Protein AF-A0A7Z9HFP0-F1 (afdb_monomer_lite)

Sequence (63 aa):
MSLDHDDETIYADFNADAYNDLIEYQFSNIVKLMSGLVMGDSLQEKVLKELSANLAALMVVEN

Radius of gyration: 18.9 Å; chains: 1; bounding box: 42×36×45 Å

Secondary structure (DSSP, 8-state):
------TTS-S----HHHHHHHHHHHHHHHHHHHHTS---HHHHHHHHHHHHHHHHHHSPPP-

pLDDT: mean 84.46, std 15.1, range [45.0, 96.38]

Structure (mmCIF, N/CA/C/O backbone):
data_AF-A0A7Z9HFP0-F1
#
_entry.id   AF-A0A7Z9HFP0-F1
#
loop_
_atom_site.group_PDB
_atom_site.id
_atom_site.type_symbol
_atom_site.label_atom_id
_atom_site.label_alt_id
_atom_site.label_comp_id
_atom_site.label_asym_id
_a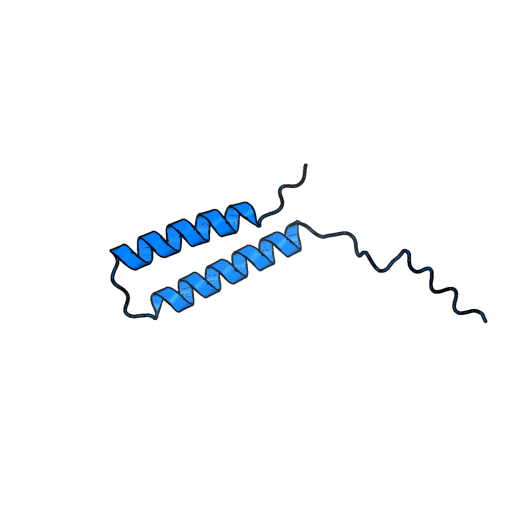tom_site.label_entity_id
_atom_site.label_seq_id
_atom_site.pdbx_PDB_ins_code
_atom_site.Cartn_x
_atom_site.Cartn_y
_atom_site.Cartn_z
_atom_site.occupancy
_atom_site.B_iso_or_equiv
_atom_site.auth_seq_id
_atom_site.auth_comp_id
_atom_site.auth_asym_id
_atom_site.auth_atom_id
_atom_site.pdbx_PDB_model_num
ATOM 1 N N . MET A 1 1 ? 29.615 -25.872 -29.390 1.00 45.00 1 MET A N 1
ATOM 2 C CA . MET A 1 1 ? 28.764 -24.670 -29.310 1.00 45.00 1 MET A CA 1
ATOM 3 C C . MET A 1 1 ? 29.048 -24.036 -27.965 1.00 45.00 1 MET A C 1
ATOM 5 O O . MET A 1 1 ? 28.790 -24.692 -26.964 1.00 45.00 1 MET A O 1
ATOM 9 N N . SER A 1 2 ? 29.695 -22.866 -27.959 1.00 53.94 2 SER A N 1
ATOM 10 C CA . SER A 1 2 ? 29.789 -22.029 -26.757 1.00 53.94 2 SER A CA 1
ATOM 11 C C . SER A 1 2 ? 28.381 -21.534 -26.462 1.00 53.94 2 SER A C 1
ATOM 13 O O . SER A 1 2 ? 27.707 -21.068 -27.380 1.00 53.94 2 SER A O 1
ATOM 15 N N . LEU A 1 3 ? 27.916 -21.711 -25.231 1.00 55.09 3 LEU A N 1
ATOM 16 C CA . LEU A 1 3 ? 26.759 -20.980 -24.740 1.00 55.09 3 LEU A CA 1
ATOM 17 C C . LEU A 1 3 ? 27.288 -19.603 -24.338 1.00 55.09 3 LEU A C 1
ATOM 19 O O . LEU A 1 3 ? 27.534 -19.365 -23.160 1.00 55.09 3 LEU A O 1
ATOM 23 N N . ASP A 1 4 ? 27.514 -18.740 -25.330 1.00 56.72 4 ASP A N 1
ATOM 24 C CA . ASP A 1 4 ? 27.629 -17.299 -25.099 1.00 56.72 4 ASP A CA 1
ATOM 25 C C . ASP A 1 4 ? 26.221 -16.833 -24.735 1.00 56.72 4 ASP A C 1
ATOM 27 O O . ASP A 1 4 ? 25.426 -16.397 -25.566 1.00 56.72 4 ASP A O 1
ATOM 31 N N . HIS A 1 5 ? 25.853 -17.095 -23.484 1.00 56.78 5 HIS A N 1
ATOM 32 C CA . HIS A 1 5 ? 24.730 -16.432 -22.868 1.00 56.78 5 HIS A CA 1
ATOM 33 C C . HIS A 1 5 ? 25.271 -15.058 -22.498 1.00 56.78 5 HIS A C 1
ATOM 35 O O . HIS A 1 5 ? 25.905 -14.893 -21.461 1.00 56.78 5 HIS A O 1
ATOM 41 N N . ASP A 1 6 ? 25.109 -14.109 -23.417 1.00 56.56 6 ASP A N 1
ATOM 42 C CA . ASP A 1 6 ? 25.355 -12.702 -23.150 1.00 56.56 6 ASP A CA 1
ATOM 43 C C . ASP A 1 6 ? 24.542 -12.327 -21.904 1.00 56.56 6 ASP A C 1
ATOM 45 O O . ASP A 1 6 ? 23.306 -12.287 -21.931 1.00 56.56 6 ASP A O 1
ATOM 49 N N . ASP A 1 7 ? 25.250 -12.073 -20.802 1.00 54.88 7 ASP A N 1
ATOM 50 C CA . ASP A 1 7 ? 24.749 -11.625 -19.493 1.00 54.88 7 ASP A CA 1
ATOM 51 C C . ASP A 1 7 ? 24.036 -10.247 -19.556 1.00 54.88 7 ASP A C 1
ATOM 53 O O . ASP A 1 7 ? 23.829 -9.585 -18.541 1.00 54.88 7 ASP A O 1
ATOM 57 N N . GLU A 1 8 ? 2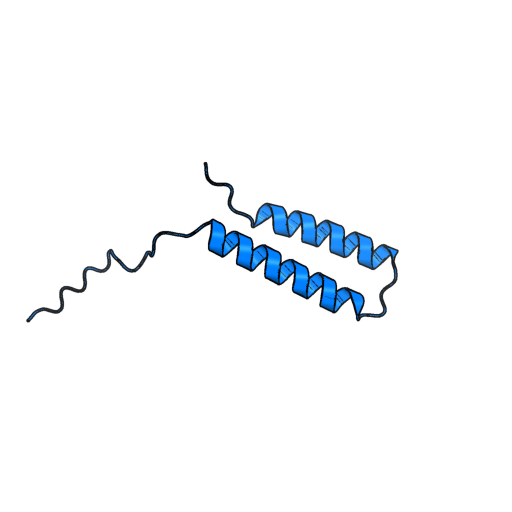3.646 -9.786 -20.747 1.00 54.91 8 GLU A N 1
ATOM 58 C CA . GLU A 1 8 ? 23.156 -8.435 -21.027 1.00 54.91 8 GLU A CA 1
ATOM 59 C C . GLU A 1 8 ? 21.629 -8.367 -21.233 1.00 54.91 8 GLU A C 1
ATOM 61 O O . GLU A 1 8 ? 21.067 -7.283 -21.340 1.00 54.91 8 GLU A O 1
ATOM 66 N N . THR A 1 9 ? 20.921 -9.505 -21.230 1.00 56.25 9 THR A N 1
ATOM 67 C CA . THR A 1 9 ? 19.467 -9.563 -21.527 1.00 56.25 9 THR A CA 1
ATOM 68 C C . THR A 1 9 ? 18.567 -9.955 -20.349 1.00 56.25 9 THR A C 1
ATOM 70 O O . THR A 1 9 ? 17.360 -10.111 -20.520 1.00 56.25 9 THR A O 1
ATOM 73 N N . ILE A 1 10 ? 19.107 -10.087 -19.131 1.00 58.22 10 ILE A N 1
ATOM 74 C CA . ILE A 1 10 ? 18.306 -10.423 -17.932 1.00 58.22 10 ILE A CA 1
ATOM 75 C C . ILE A 1 10 ? 17.561 -9.209 -17.345 1.00 58.22 10 ILE A C 1
ATOM 77 O O . ILE A 1 10 ? 16.628 -9.381 -16.558 1.00 58.22 10 ILE A O 1
ATOM 81 N N . TYR A 1 11 ? 17.891 -7.984 -17.757 1.00 55.81 11 TYR A N 1
ATOM 82 C CA . TYR A 1 11 ? 17.074 -6.817 -17.430 1.00 55.81 11 TYR A CA 1
ATOM 83 C C . TYR A 1 11 ? 15.935 -6.714 -18.441 1.00 55.81 11 TYR A C 1
ATOM 85 O O . TYR A 1 11 ? 16.043 -6.026 -19.450 1.00 55.81 11 TYR A O 1
ATOM 93 N N . ALA A 1 12 ? 14.852 -7.448 -18.181 1.00 63.66 12 ALA A N 1
ATOM 94 C CA . ALA A 1 12 ? 13.580 -7.206 -18.847 1.00 63.66 12 ALA A CA 1
ATOM 95 C C . ALA A 1 12 ? 13.241 -5.709 -18.752 1.00 63.66 12 ALA A C 1
ATOM 97 O O . ALA A 1 12 ? 13.370 -5.131 -17.669 1.00 63.66 12 ALA A O 1
ATOM 98 N N . ASP A 1 13 ? 12.819 -5.106 -19.868 1.00 80.31 13 ASP A N 1
ATOM 99 C CA . ASP A 1 13 ? 12.320 -3.730 -19.902 1.00 80.31 13 ASP A CA 1
ATOM 100 C C . ASP A 1 13 ? 11.307 -3.546 -18.768 1.00 80.31 13 ASP A C 1
ATOM 102 O O . ASP A 1 13 ? 10.278 -4.227 -18.707 1.00 80.31 13 ASP A O 1
ATOM 106 N N . PHE A 1 14 ? 11.642 -2.683 -17.808 1.00 84.94 14 PHE A N 1
ATOM 107 C CA . PHE A 1 14 ? 10.793 -2.449 -16.651 1.00 84.94 14 PHE A CA 1
ATOM 108 C C . PHE A 1 14 ? 9.448 -1.888 -17.122 1.00 84.94 14 PHE A C 1
ATOM 110 O O . PHE A 1 14 ? 9.384 -0.796 -17.682 1.00 84.94 14 PHE A O 1
ATOM 117 N N . ASN A 1 15 ? 8.372 -2.640 -16.886 1.00 89.94 15 ASN A N 1
ATOM 118 C CA . ASN A 1 15 ? 7.018 -2.217 -17.214 1.00 89.94 15 ASN A CA 1
ATOM 119 C C . ASN A 1 15 ? 6.418 -1.456 -16.020 1.00 89.94 15 ASN A C 1
ATOM 121 O O . ASN A 1 15 ? 5.983 -2.071 -15.040 1.00 89.94 15 ASN A O 1
ATOM 125 N N . ALA A 1 16 ? 6.419 -0.124 -16.111 1.00 91.19 16 ALA A N 1
ATOM 126 C CA . ALA A 1 16 ? 5.907 0.764 -15.071 1.00 91.19 16 ALA A CA 1
ATOM 127 C C . ALA A 1 16 ? 4.404 0.570 -14.820 1.00 91.19 16 ALA A C 1
ATOM 129 O O . ALA A 1 16 ? 3.990 0.542 -13.661 1.00 91.19 16 ALA A O 1
ATOM 130 N N . ASP A 1 17 ? 3.611 0.346 -15.872 1.00 92.38 17 ASP A N 1
ATOM 131 C CA . ASP A 1 17 ? 2.171 0.092 -15.758 1.00 92.38 17 ASP A CA 1
ATOM 132 C C . ASP A 1 17 ? 1.899 -1.186 -14.958 1.00 92.38 17 ASP A C 1
ATOM 134 O O . ASP A 1 17 ? 1.181 -1.163 -13.961 1.00 92.38 17 ASP A O 1
ATOM 138 N N . ALA A 1 18 ? 2.549 -2.296 -15.324 1.00 92.88 18 ALA A N 1
ATOM 139 C CA . ALA A 1 18 ? 2.381 -3.573 -14.630 1.00 92.88 18 ALA A CA 1
ATOM 140 C C . ALA A 1 18 ? 2.837 -3.505 -13.163 1.00 92.88 18 ALA A C 1
ATOM 142 O O . ALA A 1 18 ? 2.265 -4.168 -12.292 1.00 92.88 18 ALA A O 1
ATOM 143 N N . TYR A 1 19 ? 3.872 -2.711 -12.879 1.00 93.19 19 TYR A N 1
ATOM 144 C CA . TYR A 1 19 ? 4.324 -2.455 -11.518 1.00 93.19 19 TYR A CA 1
ATOM 145 C C . TYR A 1 19 ? 3.292 -1.640 -10.723 1.00 93.19 19 TYR A C 1
ATOM 147 O O . TYR A 1 19 ? 2.923 -2.042 -9.617 1.00 93.19 19 TYR A O 1
ATOM 155 N N . ASN A 1 20 ? 2.792 -0.538 -11.285 1.00 94.56 20 ASN A N 1
ATOM 156 C CA . ASN A 1 20 ? 1.796 0.317 -10.641 1.00 94.56 20 ASN A CA 1
ATOM 157 C C . ASN A 1 20 ? 0.479 -0.439 -10.392 1.00 94.56 20 ASN A C 1
ATOM 159 O O . ASN A 1 20 ? -0.031 -0.403 -9.271 1.00 94.56 20 ASN A O 1
ATOM 163 N N . ASP A 1 21 ? -0.002 -1.220 -11.364 1.00 95.50 21 ASP A N 1
ATOM 164 C CA . ASP A 1 21 ? -1.189 -2.077 -11.234 1.00 95.50 21 ASP A CA 1
ATOM 165 C C . ASP A 1 21 ? -1.054 -3.074 -10.073 1.00 95.50 21 ASP A C 1
ATOM 167 O O . ASP A 1 21 ? -1.971 -3.255 -9.262 1.00 95.50 21 ASP A O 1
ATOM 171 N N . LEU A 1 22 ? 0.108 -3.730 -9.963 1.00 95.38 22 LEU A N 1
ATOM 172 C CA . LEU A 1 22 ? 0.386 -4.655 -8.866 1.00 95.38 22 LEU A CA 1
ATOM 173 C C . LEU A 1 22 ? 0.334 -3.930 -7.517 1.00 95.38 22 LEU A C 1
ATOM 175 O O . LEU A 1 22 ? -0.253 -4.440 -6.561 1.00 95.38 22 LEU A O 1
ATOM 179 N N . ILE A 1 23 ? 0.942 -2.752 -7.438 1.00 94.62 23 ILE A N 1
ATOM 180 C CA . ILE A 1 23 ? 1.014 -1.938 -6.228 1.00 94.62 23 ILE A CA 1
ATOM 181 C C . ILE A 1 23 ? -0.385 -1.465 -5.785 1.00 94.62 23 ILE A C 1
ATOM 183 O O . ILE A 1 23 ? -0.741 -1.630 -4.611 1.00 94.62 23 ILE A O 1
ATOM 187 N N . GLU A 1 24 ? -1.233 -1.001 -6.705 1.00 95.62 24 GLU A N 1
ATOM 188 C CA . GLU A 1 24 ? -2.634 -0.656 -6.421 1.00 95.62 24 GLU A CA 1
ATOM 189 C C . GLU A 1 24 ? -3.455 -1.868 -5.959 1.00 95.62 24 GLU A C 1
ATOM 191 O O . GLU A 1 24 ? -4.219 -1.792 -4.985 1.00 95.62 24 GLU A O 1
ATOM 196 N N . TYR A 1 25 ? -3.272 -3.021 -6.608 1.00 96.38 25 TYR A N 1
ATOM 197 C CA . TYR A 1 25 ? -3.952 -4.255 -6.226 1.00 96.38 25 TYR A CA 1
ATOM 198 C C . TYR A 1 25 ? -3.595 -4.688 -4.796 1.00 96.38 25 TYR A C 1
ATOM 200 O O . TYR A 1 25 ? -4.480 -5.067 -4.018 1.00 96.38 25 TYR A O 1
ATOM 208 N N . GLN A 1 26 ? -2.317 -4.592 -4.410 1.00 94.62 26 GLN A N 1
ATOM 209 C CA . GLN A 1 26 ? -1.887 -4.885 -3.039 1.00 94.62 26 GLN A CA 1
ATOM 210 C C . GLN A 1 26 ? -2.517 -3.923 -2.028 1.00 94.62 26 GLN A C 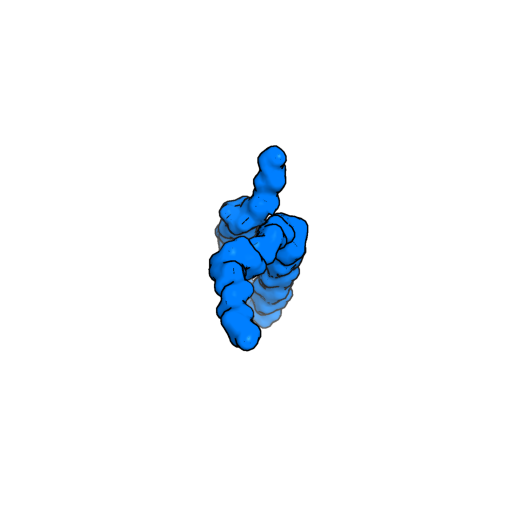1
ATOM 212 O O . GLN A 1 26 ? -3.012 -4.370 -0.990 1.00 94.62 26 GLN A O 1
ATOM 217 N N . PHE A 1 27 ? -2.580 -2.627 -2.341 1.00 94.94 27 PHE A N 1
ATOM 218 C CA . PHE A 1 27 ? -3.252 -1.653 -1.482 1.00 94.94 27 PHE A CA 1
ATOM 219 C C . PHE A 1 27 ? -4.734 -1.998 -1.277 1.00 94.94 27 PHE A C 1
ATOM 221 O O . PHE A 1 27 ? -5.205 -2.039 -0.139 1.00 94.94 27 PHE A O 1
ATOM 228 N N . SER A 1 28 ? -5.456 -2.354 -2.346 1.00 95.25 28 SER A N 1
ATOM 229 C CA . SER A 1 28 ? -6.857 -2.793 -2.257 1.00 95.25 28 SER A CA 1
ATOM 230 C C . SER A 1 28 ? -7.034 -3.992 -1.318 1.00 95.25 28 SER A C 1
ATOM 232 O O . SER A 1 28 ? -7.961 -4.020 -0.502 1.00 95.25 28 SER A O 1
ATOM 234 N N . ASN A 1 29 ? -6.131 -4.974 -1.382 1.00 95.75 29 ASN A N 1
ATOM 235 C CA . ASN A 1 29 ? -6.175 -6.140 -0.499 1.00 95.75 29 ASN A CA 1
ATOM 236 C C . ASN A 1 29 ? -5.944 -5.763 0.967 1.00 95.75 29 ASN A C 1
ATOM 238 O O . ASN A 1 29 ? -6.648 -6.275 1.837 1.00 95.75 29 ASN A O 1
ATOM 242 N N . ILE A 1 30 ? -5.023 -4.838 1.250 1.00 93.25 30 ILE A N 1
ATOM 243 C CA . ILE A 1 30 ? -4.783 -4.344 2.612 1.00 93.25 30 ILE A CA 1
ATOM 244 C C . ILE A 1 30 ? -6.030 -3.641 3.157 1.00 93.25 30 ILE A C 1
ATOM 246 O O . ILE A 1 30 ? -6.458 -3.946 4.270 1.00 93.25 30 ILE A O 1
ATOM 250 N N . VAL A 1 31 ? -6.668 -2.769 2.369 1.00 92.88 31 VAL A N 1
ATOM 251 C CA . VAL A 1 31 ? -7.913 -2.086 2.770 1.00 92.88 31 VAL A CA 1
ATOM 252 C C . VAL A 1 31 ? -9.018 -3.098 3.088 1.00 92.88 31 VAL A C 1
ATOM 254 O O . VAL A 1 31 ? -9.681 -2.983 4.121 1.00 92.88 31 VAL A O 1
ATOM 257 N N . LYS A 1 32 ? -9.189 -4.131 2.249 1.00 94.38 32 LYS A N 1
ATOM 258 C CA . LYS A 1 32 ? -10.158 -5.213 2.494 1.00 94.38 32 LYS A CA 1
ATOM 259 C C . LYS A 1 32 ? -9.855 -5.962 3.791 1.00 94.38 32 LYS A C 1
ATOM 261 O O . LYS A 1 32 ? -10.764 -6.161 4.593 1.00 94.38 32 LYS A O 1
ATOM 266 N N . LEU A 1 33 ? -8.597 -6.339 4.026 1.00 93.00 33 LEU A N 1
ATOM 267 C CA . LEU A 1 33 ? -8.190 -7.025 5.255 1.00 93.00 33 LEU A CA 1
ATOM 268 C C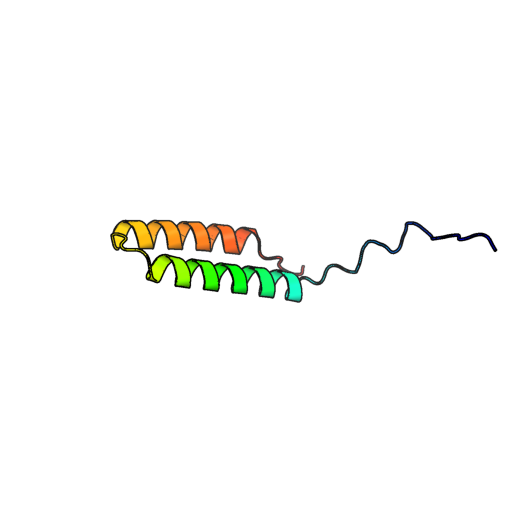 . LEU A 1 33 ? -8.451 -6.158 6.491 1.00 93.00 33 LEU A C 1
ATOM 270 O O . LEU A 1 33 ? -9.045 -6.642 7.450 1.00 93.00 33 LEU A O 1
ATOM 274 N N . MET A 1 34 ? -8.090 -4.873 6.445 1.00 90.62 34 MET A N 1
ATOM 275 C CA . MET A 1 34 ? -8.334 -3.925 7.535 1.00 90.62 34 MET A CA 1
ATOM 276 C C . MET A 1 34 ? -9.819 -3.758 7.849 1.00 90.62 34 MET A C 1
ATOM 278 O O . MET A 1 34 ? -10.177 -3.690 9.019 1.00 90.62 34 MET A O 1
ATOM 282 N N . SER A 1 35 ? -10.685 -3.735 6.831 1.00 88.25 35 SER A N 1
ATOM 283 C CA . SER A 1 35 ? -12.136 -3.621 7.034 1.00 88.25 35 SER A CA 1
ATOM 284 C C . SER A 1 35 ? -12.745 -4.801 7.802 1.00 88.25 35 SER A C 1
ATOM 286 O O . SER A 1 35 ? -13.797 -4.656 8.417 1.00 88.25 35 SER A O 1
ATOM 288 N N . GLY A 1 36 ? -12.078 -5.961 7.791 1.00 90.94 36 GLY A N 1
ATOM 289 C CA . GLY A 1 36 ? -12.471 -7.136 8.570 1.00 90.94 36 GLY A CA 1
ATOM 290 C C . GLY A 1 36 ? -11.937 -7.147 10.005 1.00 90.94 36 GLY A C 1
ATOM 291 O O . GLY A 1 36 ? -12.308 -8.027 10.781 1.00 90.94 36 GLY A O 1
ATOM 292 N N . LEU A 1 37 ? -11.064 -6.205 10.373 1.00 90.50 37 LEU A N 1
ATOM 293 C CA . LEU A 1 37 ? -10.522 -6.089 11.724 1.00 90.50 37 LEU A CA 1
ATOM 294 C C . LEU A 1 37 ? -11.407 -5.171 12.570 1.00 90.50 37 LEU A C 1
ATOM 296 O O . LEU A 1 37 ? -11.819 -4.103 12.128 1.00 90.50 37 LEU A O 1
ATOM 300 N N . VAL A 1 38 ? -11.646 -5.552 13.827 1.00 84.94 38 VAL A N 1
ATOM 301 C CA . VAL A 1 38 ? -12.285 -4.656 14.800 1.00 84.94 38 VAL A CA 1
ATOM 302 C C . VAL A 1 38 ? -11.251 -3.620 15.239 1.00 84.94 38 VAL A C 1
ATOM 304 O O . VAL A 1 38 ? -10.455 -3.855 16.149 1.00 84.94 38 VAL A O 1
ATOM 307 N N . MET A 1 39 ? -11.240 -2.484 14.548 1.00 88.38 39 MET A N 1
ATOM 308 C CA . MET A 1 39 ? -10.372 -1.338 14.802 1.00 88.38 39 MET A CA 1
ATOM 309 C C . MET A 1 39 ? -11.235 -0.104 15.078 1.00 88.38 39 MET A C 1
ATOM 311 O O . MET A 1 39 ? -12.325 0.024 14.534 1.00 88.38 39 MET A O 1
ATOM 315 N N . GLY A 1 40 ? -10.768 0.805 15.937 1.00 92.31 40 GLY A N 1
ATOM 316 C CA . GLY A 1 40 ? -11.447 2.090 16.111 1.00 92.31 40 GLY A CA 1
ATOM 317 C C . GLY A 1 40 ? -11.274 2.972 14.873 1.00 92.31 40 GLY A C 1
ATOM 318 O O . GLY A 1 40 ? -10.158 3.078 14.360 1.00 92.31 40 GLY A O 1
ATOM 319 N N . ASP A 1 41 ? -12.342 3.649 14.447 1.00 89.06 41 ASP A N 1
ATOM 320 C CA . ASP A 1 41 ? -12.384 4.473 13.225 1.00 89.06 41 ASP A CA 1
ATOM 321 C C . ASP A 1 41 ? -11.205 5.455 13.114 1.00 89.06 41 ASP A C 1
ATOM 323 O O . ASP A 1 41 ? -10.585 5.590 12.062 1.00 89.06 41 ASP A O 1
ATOM 327 N N . SER A 1 42 ? -10.821 6.087 14.230 1.00 92.12 42 SER A N 1
ATOM 328 C CA . SER A 1 42 ? -9.717 7.056 14.271 1.00 92.12 42 SER A CA 1
ATOM 329 C C . SER A 1 42 ? -8.335 6.439 14.036 1.00 92.12 42 SER A C 1
ATOM 331 O O . SER A 1 42 ? -7.426 7.119 13.555 1.00 92.12 42 SER A O 1
ATOM 333 N N . LEU A 1 43 ? -8.147 5.163 14.384 1.00 92.81 43 LEU A N 1
ATOM 334 C CA . LEU A 1 43 ? -6.921 4.429 14.084 1.00 92.81 43 LEU A CA 1
ATOM 335 C C . LEU A 1 43 ? -6.933 3.956 12.629 1.00 92.81 43 LEU A C 1
ATOM 337 O O . LEU A 1 43 ? -5.919 4.084 11.946 1.00 92.81 43 LEU A O 1
ATOM 341 N N . GLN A 1 44 ? -8.085 3.487 12.142 1.00 91.25 44 GLN A N 1
ATOM 342 C CA . GLN A 1 44 ? -8.251 3.059 10.756 1.00 91.25 44 GLN A CA 1
ATOM 343 C C . GLN A 1 44 ? -7.961 4.205 9.777 1.00 91.25 44 GLN A C 1
ATOM 345 O O . GLN A 1 44 ? -7.207 4.016 8.825 1.00 91.25 44 GLN A O 1
ATOM 350 N N . GLU A 1 45 ? -8.477 5.406 10.044 1.00 92.88 45 GLU A N 1
ATOM 351 C CA . GLU A 1 45 ? -8.229 6.596 9.222 1.00 92.88 45 GLU A CA 1
ATOM 352 C C . GLU A 1 45 ? -6.735 6.958 9.156 1.00 92.88 45 GLU A C 1
ATOM 354 O O . GLU A 1 45 ? -6.202 7.212 8.074 1.00 92.88 45 GLU A O 1
ATOM 359 N N . LYS A 1 46 ? -6.030 6.935 10.296 1.00 95.06 46 LYS A N 1
ATOM 360 C CA . LYS A 1 46 ? -4.587 7.229 10.350 1.00 95.06 46 LYS A CA 1
ATOM 361 C C . LYS A 1 46 ? -3.772 6.235 9.532 1.00 95.06 46 LYS A C 1
ATOM 363 O O . LYS A 1 46 ? -2.936 6.651 8.733 1.00 95.06 46 LYS A O 1
ATOM 368 N N . VAL A 1 47 ? -4.050 4.942 9.699 1.00 92.00 47 VAL A N 1
ATOM 369 C CA . VAL A 1 47 ? -3.355 3.880 8.963 1.00 92.00 47 VAL A CA 1
ATOM 370 C C . VAL A 1 47 ? -3.629 3.997 7.463 1.00 92.00 47 VAL A C 1
ATOM 372 O O . VAL A 1 47 ? -2.694 3.934 6.670 1.00 92.00 47 VAL A O 1
ATOM 375 N N . LEU A 1 48 ? -4.880 4.242 7.055 1.00 93.62 48 LEU A N 1
ATOM 376 C CA . LEU A 1 48 ? -5.227 4.445 5.644 1.00 93.62 48 LEU A CA 1
ATOM 377 C C . LEU A 1 48 ? -4.494 5.645 5.036 1.00 93.62 48 LEU A C 1
ATOM 379 O O . LEU A 1 48 ? -3.997 5.554 3.913 1.00 93.62 48 LEU A O 1
ATOM 383 N N . LYS A 1 49 ? -4.386 6.753 5.774 1.00 95.06 49 LYS A N 1
ATOM 384 C CA . LYS A 1 49 ? -3.666 7.947 5.323 1.00 95.06 49 LYS A CA 1
ATOM 385 C C . LYS A 1 49 ? -2.174 7.678 5.116 1.00 95.06 49 LYS A C 1
ATOM 387 O O . LYS A 1 49 ? -1.631 8.066 4.084 1.00 95.06 49 LYS A O 1
ATOM 392 N N . GLU A 1 50 ? -1.524 7.009 6.065 1.00 95.75 50 GLU A N 1
ATOM 393 C CA . GLU A 1 50 ? -0.101 6.661 5.960 1.00 95.75 50 GLU A CA 1
ATOM 394 C C . GLU A 1 50 ? 0.160 5.666 4.825 1.00 95.75 50 GLU A C 1
ATOM 396 O O . GLU A 1 50 ? 1.065 5.874 4.018 1.00 95.75 50 GLU A O 1
ATOM 401 N N . LEU A 1 51 ? -0.673 4.629 4.692 1.00 93.94 51 LEU A N 1
ATOM 402 C CA . LEU A 1 51 ? -0.560 3.663 3.599 1.00 93.94 51 LEU A CA 1
ATOM 403 C C . LEU A 1 51 ? -0.766 4.312 2.228 1.00 93.94 51 LEU A C 1
ATOM 405 O O . LEU A 1 51 ? -0.049 3.974 1.293 1.00 93.94 51 LEU A O 1
ATOM 409 N N . SER A 1 52 ? -1.696 5.263 2.111 1.00 94.38 52 SER A N 1
ATOM 410 C CA . SER A 1 52 ? -1.930 5.991 0.855 1.00 94.38 52 SER A CA 1
ATOM 411 C C . SER A 1 52 ? -0.730 6.863 0.469 1.00 94.38 52 SER A C 1
ATOM 413 O O . SER A 1 52 ? -0.367 6.934 -0.702 1.00 94.38 52 SER A O 1
ATOM 415 N N . ALA A 1 53 ? -0.076 7.501 1.445 1.00 95.81 53 ALA A N 1
ATOM 416 C CA . ALA A 1 53 ? 1.149 8.262 1.200 1.00 95.81 53 ALA A CA 1
ATOM 417 C C . ALA A 1 53 ? 2.312 7.350 0.773 1.00 95.81 53 ALA A C 1
ATOM 419 O O . ALA A 1 53 ? 3.042 7.676 -0.162 1.00 95.81 53 ALA A O 1
ATOM 420 N N . ASN A 1 54 ? 2.450 6.186 1.413 1.00 93.25 54 ASN A N 1
ATOM 421 C CA . ASN A 1 54 ? 3.460 5.192 1.050 1.00 93.25 54 ASN A CA 1
ATOM 422 C C . ASN A 1 54 ? 3.210 4.610 -0.349 1.00 93.25 54 ASN A C 1
ATOM 424 O O . ASN A 1 54 ? 4.161 4.424 -1.101 1.00 93.25 54 ASN A O 1
ATOM 428 N N . LEU A 1 55 ? 1.945 4.372 -0.716 1.00 93.75 55 LEU A N 1
ATOM 429 C CA . LEU A 1 55 ? 1.548 3.939 -2.056 1.00 93.75 55 LEU A CA 1
ATOM 430 C C . LEU A 1 55 ? 2.023 4.937 -3.118 1.00 93.75 55 LEU A C 1
ATOM 432 O O . LEU A 1 55 ? 2.693 4.553 -4.072 1.00 93.75 55 LEU A O 1
ATOM 436 N N . ALA A 1 56 ? 1.738 6.224 -2.911 1.00 91.75 56 ALA A N 1
ATOM 437 C CA . ALA A 1 56 ? 2.145 7.283 -3.830 1.00 91.75 56 ALA A CA 1
ATOM 438 C C . ALA A 1 56 ? 3.671 7.397 -3.983 1.00 91.75 56 ALA A C 1
ATOM 440 O O . ALA A 1 56 ? 4.145 7.743 -5.058 1.00 91.75 56 ALA A O 1
ATOM 441 N N . ALA A 1 57 ? 4.437 7.091 -2.931 1.00 93.62 57 ALA A N 1
ATOM 442 C CA . ALA A 1 57 ? 5.899 7.076 -2.981 1.00 93.62 57 ALA A CA 1
ATOM 443 C C . ALA A 1 57 ? 6.480 5.855 -3.717 1.00 93.62 57 ALA A C 1
ATOM 445 O O . ALA A 1 57 ? 7.643 5.892 -4.116 1.00 93.62 57 ALA A O 1
ATOM 446 N N . LEU A 1 58 ? 5.703 4.776 -3.858 1.00 92.12 58 LEU A N 1
ATOM 447 C 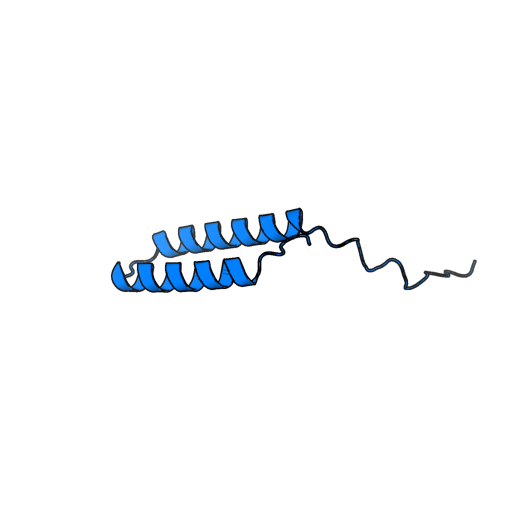CA . LEU A 1 58 ? 6.110 3.572 -4.579 1.00 92.12 58 LEU A CA 1
ATOM 448 C C . LEU A 1 58 ? 5.777 3.650 -6.068 1.00 92.12 58 LEU A C 1
ATOM 450 O O . LEU A 1 58 ? 6.550 3.126 -6.859 1.00 92.12 58 LEU A O 1
ATOM 454 N N . MET A 1 59 ? 4.667 4.288 -6.451 1.00 93.00 59 MET A N 1
ATOM 455 C CA . MET A 1 59 ? 4.270 4.381 -7.860 1.00 93.00 59 MET A CA 1
ATOM 456 C C . MET A 1 59 ? 5.336 5.074 -8.712 1.00 93.00 59 MET A C 1
ATOM 458 O O . MET A 1 59 ? 5.891 6.110 -8.339 1.00 93.00 59 MET A O 1
ATOM 462 N N . VAL A 1 60 ? 5.585 4.512 -9.892 1.00 90.06 60 VAL A N 1
ATOM 463 C CA . VAL A 1 60 ? 6.494 5.083 -10.883 1.00 90.06 60 VAL A CA 1
ATOM 464 C C . VAL A 1 60 ? 5.700 5.998 -11.804 1.00 90.06 60 VAL A C 1
ATOM 466 O O . VAL A 1 60 ? 4.714 5.579 -12.403 1.00 90.06 60 VAL A O 1
ATOM 469 N N . VAL A 1 61 ? 6.138 7.249 -11.929 1.00 81.94 61 VAL A N 1
ATOM 470 C CA . VAL A 1 61 ? 5.632 8.177 -12.945 1.00 81.94 61 VAL A CA 1
ATOM 471 C C . VAL A 1 61 ? 6.588 8.099 -14.127 1.00 81.94 61 VAL A C 1
ATOM 473 O O . VAL A 1 61 ? 7.781 8.354 -13.957 1.00 81.94 61 VAL A O 1
ATOM 476 N N . GLU A 1 62 ? 6.092 7.701 -15.298 1.00 69.50 62 GLU A N 1
ATOM 477 C CA . GLU A 1 62 ? 6.883 7.799 -16.527 1.00 69.50 62 GLU A CA 1
ATOM 478 C C . GLU A 1 62 ? 7.260 9.272 -16.759 1.00 69.50 62 GLU A C 1
ATOM 480 O O . GLU A 1 62 ? 6.411 10.159 -16.652 1.00 69.50 62 GLU A O 1
ATOM 485 N N . ASN A 1 63 ? 8.550 9.528 -16.997 1.00 63.47 63 ASN A N 1
ATOM 486 C CA . ASN A 1 63 ? 9.082 10.871 -17.262 1.00 63.47 63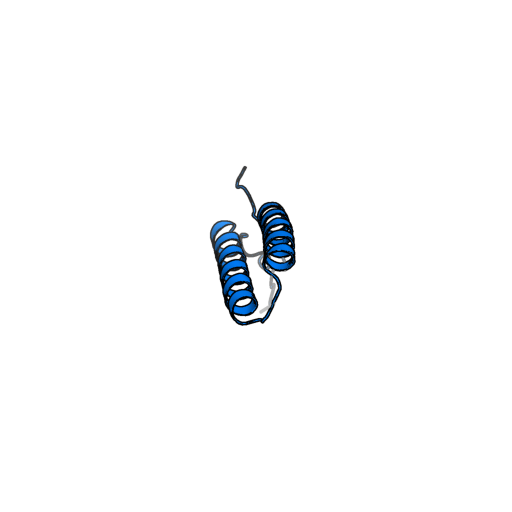 ASN A CA 1
ATOM 487 C C . ASN A 1 63 ? 8.791 11.335 -18.690 1.00 63.47 63 ASN A C 1
ATOM 489 O O . ASN A 1 63 ? 8.909 10.500 -19.614 1.00 63.47 63 ASN A O 1
#

Foldseek 3Di:
DDPPPPPPPPPDDDDLVVQLVVLVVVLVVVLVVVVPDPDDPVVNVVVNVVSVVVSVVRRDDDD